Protein AF-A0A380P2C4-F1 (afdb_monomer_lite)

pLDDT: mean 82.77, std 13.77, range [41.66, 97.69]

Secondary structure (DSSP, 8-state):
-EE-SGGGG-HHHHHHHHHHHTS--EE-SSTTHHHHHHHHHHHHHTTGGGTT--

Organism: Weissella viridescens (NCBI:txid1629)

Radius of gyration: 16.12 Å; chains: 1; bounding box: 25×30×40 Å

Foldseek 3Di:
DEAAAPQVPDPVSLVVVCVVVVHHYDYDPHRPVVVVVVVVVVCVVVVVVVVVVD

Sequence (54 aa):
MHVDGGASLNNYLMQFQADLIQKPVVRAANVETTAIGAAYLAGLAVGFGQILTN

InterPro domains:
  IPR018485 Carbohydrate kinase FGGY, C-terminal [PF02782] (1-45)
  IPR043129 ATPase, nucleotide binding domain [SSF53067] (2-48)

Structure (mmCIF, N/CA/C/O backbone):
data_AF-A0A380P2C4-F1
#
_entry.id   AF-A0A380P2C4-F1
#
loop_
_atom_site.group_PDB
_atom_site.id
_atom_site.type_symbol
_atom_site.label_atom_id
_atom_site.label_alt_id
_atom_site.label_comp_id
_atom_site.label_asym_id
_atom_site.label_entity_id
_atom_site.label_seq_id
_atom_site.pdbx_PDB_ins_code
_atom_site.Cartn_x
_atom_site.Cartn_y
_atom_site.Cartn_z
_atom_site.occupancy
_atom_site.B_iso_or_equiv
_atom_site.auth_seq_id
_atom_site.auth_comp_id
_atom_site.auth_asym_id
_atom_site.auth_atom_id
_atom_site.pdbx_PDB_model_num
ATOM 1 N N . MET A 1 1 ? -11.909 -2.042 1.487 1.00 85.50 1 MET A N 1
ATOM 2 C CA . MET A 1 1 ? -11.136 -1.170 0.576 1.00 85.50 1 MET A CA 1
ATOM 3 C C . MET A 1 1 ? -9.761 -1.785 0.409 1.00 85.50 1 MET A C 1
ATOM 5 O O . MET A 1 1 ? -9.147 -2.078 1.426 1.00 85.50 1 MET A O 1
ATOM 9 N N . HIS A 1 2 ? -9.314 -2.028 -0.824 1.00 90.00 2 HIS A N 1
ATOM 10 C CA . HIS A 1 2 ? -7.950 -2.503 -1.074 1.00 90.00 2 HIS A CA 1
ATOM 11 C C . HIS A 1 2 ? -6.975 -1.328 -1.094 1.00 90.00 2 HIS A C 1
ATOM 13 O O . HIS A 1 2 ? -7.323 -0.260 -1.598 1.00 90.00 2 HIS A O 1
ATOM 19 N N . VAL A 1 3 ? -5.788 -1.528 -0.527 1.00 88.62 3 VAL A N 1
ATOM 20 C CA . VAL A 1 3 ? -4.723 -0.520 -0.443 1.00 88.62 3 VAL A CA 1
ATOM 21 C C . VAL A 1 3 ? -3.364 -1.150 -0.737 1.00 88.62 3 VAL A C 1
ATOM 23 O O . VAL A 1 3 ? -3.121 -2.296 -0.348 1.00 88.62 3 VAL A O 1
ATOM 26 N N . ASP A 1 4 ? -2.489 -0.393 -1.396 1.00 87.75 4 ASP A N 1
ATOM 27 C CA . ASP A 1 4 ? -1.082 -0.732 -1.637 1.00 87.75 4 ASP A CA 1
ATOM 28 C C . ASP A 1 4 ? -0.175 0.495 -1.399 1.00 87.75 4 ASP A C 1
ATOM 30 O O . ASP A 1 4 ? -0.622 1.522 -0.873 1.00 87.75 4 ASP A O 1
ATOM 34 N N . GLY A 1 5 ? 1.113 0.364 -1.721 1.00 85.06 5 GLY A N 1
ATOM 35 C CA . GLY A 1 5 ? 2.097 1.437 -1.644 1.00 85.06 5 GLY A CA 1
ATOM 36 C C . GLY A 1 5 ? 2.642 1.661 -0.234 1.00 85.06 5 GLY A C 1
ATOM 37 O O . GLY A 1 5 ? 2.117 1.154 0.760 1.00 85.06 5 GLY A O 1
ATOM 38 N N . GLY A 1 6 ? 3.712 2.451 -0.121 1.00 87.12 6 GLY A N 1
ATOM 39 C CA . GLY A 1 6 ? 4.446 2.632 1.140 1.00 87.12 6 GLY A CA 1
ATOM 40 C C . GLY A 1 6 ? 3.597 3.134 2.318 1.00 87.12 6 GLY A C 1
ATOM 41 O O . GLY A 1 6 ? 3.828 2.735 3.458 1.00 87.12 6 GLY A O 1
ATOM 42 N N . ALA A 1 7 ? 2.562 3.941 2.063 1.00 89.25 7 ALA A N 1
ATOM 43 C CA . ALA A 1 7 ? 1.652 4.424 3.106 1.00 89.25 7 ALA A CA 1
ATOM 44 C C . ALA A 1 7 ? 0.813 3.297 3.740 1.00 89.25 7 ALA A C 1
ATOM 46 O O . ALA A 1 7 ? 0.468 3.383 4.921 1.00 89.25 7 ALA A O 1
ATOM 47 N N . SER A 1 8 ? 0.534 2.219 2.995 1.00 90.56 8 SER A N 1
ATOM 48 C CA . SER A 1 8 ? -0.226 1.064 3.492 1.00 90.56 8 SER A CA 1
ATOM 49 C C . SER A 1 8 ? 0.501 0.274 4.588 1.00 90.56 8 SER A C 1
ATOM 51 O O . SER A 1 8 ? -0.135 -0.479 5.326 1.00 90.56 8 SER A O 1
ATOM 53 N N . LEU A 1 9 ? 1.813 0.486 4.761 1.00 90.12 9 LEU A N 1
ATOM 54 C CA . LEU A 1 9 ? 2.613 -0.124 5.828 1.00 90.12 9 LEU A CA 1
ATOM 55 C C . LEU A 1 9 ? 2.338 0.487 7.211 1.00 90.12 9 LEU A C 1
ATOM 57 O O . LEU A 1 9 ? 2.644 -0.129 8.232 1.00 90.12 9 LEU A O 1
ATOM 61 N N . ASN A 1 10 ? 1.748 1.683 7.274 1.00 93.69 10 ASN A N 1
ATOM 62 C CA . ASN A 1 10 ? 1.496 2.373 8.533 1.00 93.69 10 ASN A CA 1
ATOM 63 C C . ASN A 1 10 ? 0.167 1.923 9.166 1.00 93.69 10 ASN A C 1
ATOM 65 O O . ASN A 1 10 ? -0.919 2.260 8.697 1.00 93.69 10 ASN A O 1
ATOM 69 N N . ASN A 1 11 ? 0.253 1.200 10.286 1.00 94.06 11 ASN A N 1
ATOM 70 C CA . ASN A 1 11 ? -0.914 0.688 11.013 1.00 94.06 11 ASN A CA 1
ATOM 71 C C . ASN A 1 11 ? -1.872 1.779 11.496 1.00 94.06 11 ASN A C 1
ATOM 73 O O . ASN A 1 11 ? -3.082 1.600 11.377 1.00 94.06 11 ASN A O 1
ATOM 77 N N . TYR A 1 12 ? -1.349 2.907 11.978 1.00 96.25 12 TYR A N 1
ATOM 78 C CA . TYR A 1 12 ? -2.183 4.025 12.411 1.00 96.25 12 TYR A CA 1
ATOM 79 C C . TYR A 1 12 ? -2.985 4.594 11.240 1.00 96.25 12 TYR A C 1
ATOM 81 O O . TYR A 1 12 ? -4.193 4.772 11.341 1.00 96.25 12 TYR A O 1
ATOM 89 N N . LEU A 1 13 ? -2.323 4.816 10.106 1.00 95.38 13 LEU A N 1
ATOM 90 C CA . LEU A 1 13 ? -2.935 5.409 8.919 1.00 95.38 13 LEU A CA 1
ATOM 91 C C . LEU A 1 13 ? -4.048 4.513 8.352 1.00 95.38 13 LEU A C 1
ATOM 93 O O . LEU A 1 13 ? -5.108 5.007 7.974 1.00 95.38 13 LEU A O 1
ATOM 97 N N . MET A 1 14 ? -3.845 3.190 8.376 1.00 96.31 14 MET A N 1
ATOM 98 C CA . MET A 1 14 ? -4.846 2.215 7.929 1.00 96.31 14 MET A CA 1
ATOM 99 C C . MET A 1 14 ? -6.059 2.131 8.855 1.00 96.31 14 MET A C 1
ATOM 101 O O . MET A 1 14 ? -7.177 1.992 8.362 1.00 96.31 14 MET A O 1
ATOM 105 N N . GLN A 1 15 ? -5.859 2.238 10.170 1.00 96.00 15 GLN A N 1
ATOM 106 C CA . GLN A 1 15 ? -6.975 2.275 11.113 1.00 96.00 15 GLN A CA 1
ATOM 107 C C . GLN A 1 15 ? -7.731 3.605 11.016 1.00 96.00 15 GLN A C 1
ATOM 109 O O . GLN A 1 15 ? -8.946 3.599 10.869 1.00 96.00 15 GLN A O 1
ATOM 114 N N . PHE A 1 16 ? -7.012 4.730 10.969 1.00 97.06 16 PHE A N 1
ATOM 115 C CA . PHE A 1 16 ? -7.594 6.064 10.827 1.00 97.06 16 PHE A CA 1
ATOM 116 C C . PHE A 1 16 ? -8.521 6.163 9.611 1.00 97.06 16 PHE A C 1
ATOM 118 O O . PHE A 1 16 ? -9.665 6.598 9.724 1.00 97.06 16 PHE A O 1
ATOM 125 N N . GLN A 1 17 ? -8.065 5.714 8.439 1.00 96.38 17 GLN A N 1
ATOM 126 C CA . GLN A 1 17 ? -8.916 5.736 7.252 1.00 96.38 17 GLN A CA 1
ATOM 127 C C . GLN A 1 17 ? -10.081 4.732 7.346 1.00 96.38 17 GLN A C 1
ATOM 129 O O . GLN A 1 17 ? -11.160 5.047 6.855 1.00 96.38 17 GLN A O 1
ATOM 134 N N . ALA A 1 18 ? -9.893 3.556 7.970 1.00 96.94 18 ALA A N 1
ATOM 135 C CA . ALA A 1 18 ? -10.956 2.564 8.168 1.00 96.94 18 ALA A CA 1
ATOM 136 C C . ALA A 1 18 ? -12.079 3.120 9.052 1.00 96.94 18 ALA A C 1
ATOM 138 O O . ALA A 1 18 ? -13.257 2.935 8.738 1.00 96.94 18 ALA A O 1
ATOM 139 N N . ASP A 1 19 ? -11.703 3.858 10.097 1.00 97.69 19 ASP A N 1
ATOM 140 C CA . ASP A 1 19 ? -12.619 4.538 11.008 1.00 97.69 19 ASP A CA 1
ATOM 141 C C . ASP A 1 19 ? -13.388 5.654 10.289 1.00 97.69 19 ASP A C 1
ATOM 143 O O . ASP A 1 19 ? -14.600 5.772 10.454 1.00 97.69 19 ASP A O 1
ATOM 147 N N . LEU A 1 20 ? -12.731 6.434 9.425 1.00 97.31 20 LEU A N 1
ATOM 148 C CA . LEU A 1 20 ? -13.404 7.483 8.647 1.00 97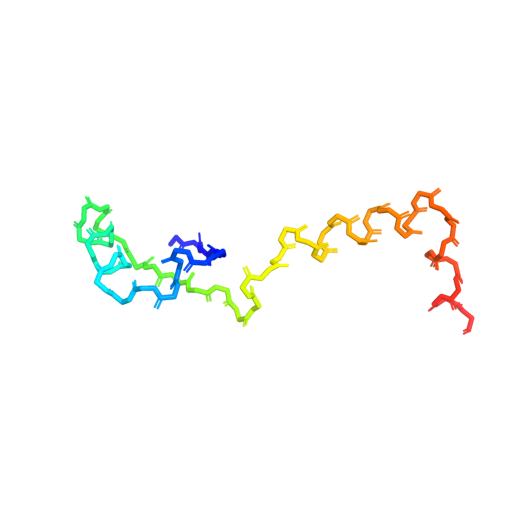.31 20 LEU A CA 1
ATOM 149 C C . LEU A 1 20 ? -14.444 6.926 7.667 1.00 97.31 20 LEU A C 1
ATOM 151 O O . LEU A 1 20 ? -15.523 7.498 7.523 1.00 97.31 20 LEU A O 1
ATOM 155 N N . ILE A 1 21 ? -14.124 5.828 6.976 1.00 96.56 21 ILE A N 1
ATOM 156 C CA . ILE A 1 21 ? -14.992 5.271 5.924 1.00 96.56 21 ILE A CA 1
ATOM 157 C C . ILE A 1 21 ? -15.944 4.182 6.431 1.00 96.56 21 ILE A C 1
ATOM 159 O O . ILE A 1 21 ? -16.742 3.670 5.643 1.00 96.56 21 ILE A O 1
ATOM 163 N N . GLN A 1 22 ? -15.833 3.802 7.709 1.00 96.38 22 GLN A N 1
ATOM 164 C CA . GLN A 1 22 ? -16.605 2.733 8.352 1.00 96.38 22 GLN A CA 1
ATOM 165 C C . GLN A 1 22 ? -16.589 1.422 7.542 1.00 96.38 22 GLN A C 1
ATOM 167 O O . GLN A 1 22 ? -17.602 0.736 7.390 1.00 96.38 22 GLN A O 1
ATOM 172 N N . LYS A 1 23 ? -15.429 1.078 6.967 1.00 95.75 23 LYS A N 1
ATOM 173 C CA . LYS A 1 23 ? -15.228 -0.152 6.185 1.00 95.75 23 LYS A CA 1
ATOM 174 C C . LYS A 1 23 ? -13.845 -0.744 6.439 1.00 95.75 23 LYS A C 1
ATOM 176 O O . LYS A 1 23 ? -12.881 0.003 6.595 1.00 95.75 23 LYS A O 1
ATOM 181 N N . PRO A 1 24 ? -13.709 -2.080 6.378 1.00 92.00 24 PRO A N 1
ATOM 182 C CA . PRO A 1 24 ? -12.421 -2.736 6.538 1.00 92.00 24 PRO A CA 1
ATOM 183 C C . PRO A 1 24 ? -11.448 -2.351 5.418 1.00 92.00 24 PRO A C 1
ATO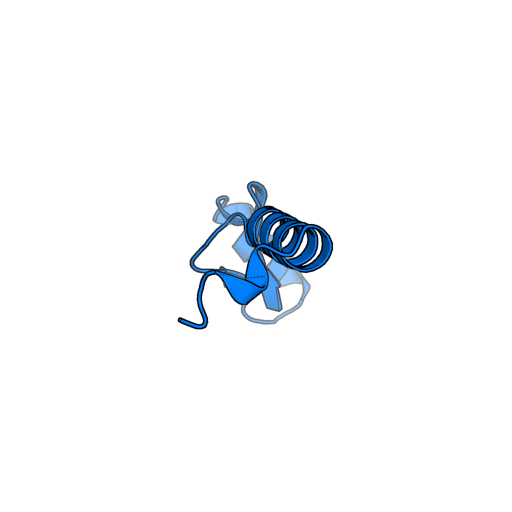M 185 O O . PRO A 1 24 ? -11.800 -2.309 4.228 1.00 92.00 24 PRO A O 1
ATOM 188 N N . VAL A 1 25 ? -10.201 -2.108 5.810 1.00 94.19 25 VAL A N 1
ATOM 189 C CA . VAL A 1 25 ? -9.063 -1.898 4.914 1.00 94.19 25 VAL A CA 1
ATOM 190 C C . VAL A 1 25 ? -8.306 -3.212 4.787 1.00 94.19 25 VAL A C 1
ATOM 192 O O . VAL A 1 25 ? -7.940 -3.824 5.785 1.00 94.19 25 VAL A O 1
ATOM 195 N N . VAL A 1 26 ? -8.085 -3.651 3.553 1.00 92.50 26 VAL A N 1
ATOM 196 C CA . VAL A 1 26 ? -7.403 -4.906 3.231 1.00 92.50 26 VAL A CA 1
ATOM 197 C C . VAL A 1 26 ? -6.135 -4.554 2.466 1.00 92.50 26 VAL A C 1
ATOM 199 O O . VAL A 1 26 ? -6.202 -3.942 1.399 1.00 92.50 26 VAL A O 1
ATOM 202 N N . ARG A 1 27 ? -4.978 -4.908 3.026 1.00 89.62 27 ARG A N 1
ATOM 203 C CA . ARG A 1 27 ? -3.676 -4.646 2.404 1.00 89.62 27 ARG A CA 1
ATOM 204 C C . ARG A 1 27 ? -3.386 -5.684 1.332 1.00 89.62 27 ARG A C 1
ATOM 206 O O . ARG A 1 27 ? -3.622 -6.872 1.549 1.00 89.62 27 ARG A O 1
ATOM 213 N N . ALA A 1 28 ? -2.856 -5.235 0.200 1.00 83.88 28 ALA A N 1
ATOM 214 C CA . ALA A 1 28 ? -2.306 -6.140 -0.795 1.00 83.88 28 ALA A CA 1
ATOM 215 C C . ALA A 1 28 ? -1.112 -6.912 -0.205 1.00 83.88 28 ALA A C 1
ATOM 217 O O . ALA A 1 28 ? -0.307 -6.353 0.538 1.00 83.88 28 ALA A O 1
ATOM 218 N N . ALA A 1 29 ? -0.991 -8.199 -0.544 1.00 79.12 29 ALA A N 1
ATOM 219 C CA . ALA A 1 29 ? 0.152 -9.015 -0.125 1.00 79.12 29 ALA A CA 1
ATOM 220 C C . ALA A 1 29 ? 1.474 -8.502 -0.726 1.00 79.12 29 ALA A C 1
ATOM 222 O O . ALA A 1 29 ? 2.508 -8.533 -0.065 1.00 79.12 29 ALA A O 1
ATOM 223 N N . ASN A 1 30 ? 1.416 -7.971 -1.952 1.00 75.69 30 ASN A N 1
ATOM 224 C CA . ASN A 1 30 ? 2.516 -7.250 -2.580 1.00 75.69 30 ASN A CA 1
ATOM 225 C C . ASN A 1 30 ? 2.240 -5.751 -2.502 1.00 75.69 30 ASN A C 1
ATOM 227 O O . ASN A 1 30 ? 1.225 -5.282 -3.005 1.00 75.69 30 ASN A O 1
ATOM 231 N N . VAL A 1 31 ? 3.162 -5.006 -1.897 1.00 70.25 31 VAL A N 1
ATOM 232 C CA . VAL A 1 31 ? 3.026 -3.556 -1.676 1.00 70.25 31 VAL A CA 1
ATOM 233 C C . VAL A 1 31 ? 3.167 -2.756 -2.977 1.00 70.25 31 VAL A C 1
ATOM 235 O O . VAL A 1 31 ? 2.639 -1.657 -3.070 1.00 70.25 31 VAL A O 1
ATOM 238 N N . GLU A 1 32 ? 3.812 -3.327 -3.997 1.00 70.00 32 GLU A N 1
ATOM 239 C CA . GLU A 1 32 ? 4.160 -2.643 -5.249 1.00 70.00 32 GLU A CA 1
ATOM 240 C C . GLU A 1 32 ? 3.386 -3.211 -6.453 1.00 70.00 32 GLU A C 1
ATOM 242 O O . GLU A 1 32 ? 3.970 -3.597 -7.471 1.00 70.00 32 GLU A O 1
ATOM 247 N N . THR A 1 33 ? 2.053 -3.304 -6.357 1.00 71.31 33 THR A N 1
ATOM 248 C CA . THR A 1 33 ? 1.245 -3.838 -7.474 1.00 71.31 33 THR A CA 1
ATOM 249 C C . THR A 1 33 ? 1.293 -2.938 -8.706 1.00 71.31 33 THR A C 1
ATOM 251 O O . THR A 1 33 ? 1.268 -3.435 -9.832 1.00 71.31 33 THR A O 1
ATOM 254 N N . THR A 1 34 ? 1.471 -1.630 -8.501 1.00 79.50 34 THR A N 1
ATOM 255 C CA . THR A 1 34 ? 1.659 -0.646 -9.576 1.00 79.50 34 THR A CA 1
ATOM 256 C C . THR A 1 34 ? 2.899 -0.951 -10.421 1.00 79.50 34 THR A C 1
ATOM 258 O O . THR A 1 34 ? 2.813 -1.001 -11.650 1.00 79.50 34 THR A O 1
ATOM 261 N N . ALA A 1 35 ? 4.045 -1.211 -9.783 1.00 78.50 35 ALA A N 1
ATOM 262 C CA . ALA A 1 35 ? 5.286 -1.520 -10.491 1.00 78.50 35 ALA A CA 1
ATOM 263 C C . ALA A 1 35 ? 5.185 -2.845 -11.264 1.00 78.50 35 ALA A C 1
ATOM 265 O O . ALA A 1 35 ? 5.626 -2.930 -12.410 1.00 78.50 35 ALA A O 1
ATOM 266 N N . ILE A 1 36 ? 4.545 -3.859 -10.670 1.00 79.50 36 ILE A N 1
ATOM 267 C CA . ILE A 1 36 ? 4.299 -5.152 -11.324 1.00 79.50 36 ILE A CA 1
ATOM 268 C C . ILE A 1 36 ? 3.396 -4.978 -12.550 1.00 79.50 36 ILE A C 1
ATOM 270 O O . ILE A 1 36 ? 3.705 -5.503 -13.618 1.00 79.50 36 ILE A O 1
ATOM 274 N N . GLY A 1 37 ? 2.307 -4.214 -12.427 1.00 81.56 37 GLY A N 1
ATOM 275 C CA . GLY A 1 37 ? 1.403 -3.933 -13.542 1.00 81.56 37 GLY A CA 1
ATOM 276 C C . GLY A 1 37 ? 2.101 -3.203 -14.691 1.00 81.56 37 GLY A C 1
ATOM 277 O O . GLY A 1 37 ? 1.942 -3.585 -15.850 1.00 81.56 37 GLY A O 1
ATOM 278 N N . ALA A 1 38 ? 2.935 -2.207 -14.379 1.00 85.12 38 ALA A N 1
ATOM 279 C CA . ALA A 1 38 ? 3.726 -1.489 -15.376 1.00 85.12 38 ALA A CA 1
ATOM 280 C C . ALA A 1 38 ? 4.741 -2.406 -16.079 1.00 85.12 38 ALA A C 1
ATOM 282 O O . ALA A 1 38 ? 4.826 -2.394 -17.307 1.00 85.12 38 ALA A O 1
ATOM 283 N N . ALA A 1 39 ? 5.462 -3.242 -15.325 1.00 84.81 39 ALA A N 1
ATOM 284 C CA . ALA A 1 39 ? 6.401 -4.214 -15.882 1.00 84.81 39 ALA A CA 1
ATOM 285 C C . ALA A 1 39 ? 5.697 -5.252 -16.772 1.00 84.81 39 ALA A C 1
ATOM 287 O O . ALA A 1 39 ? 6.208 -5.594 -17.837 1.00 84.81 39 ALA A O 1
ATOM 288 N N . TYR A 1 40 ? 4.507 -5.711 -16.377 1.00 83.44 40 TYR A N 1
ATOM 289 C CA . TYR A 1 40 ? 3.705 -6.646 -17.163 1.00 83.44 40 TYR A CA 1
ATOM 290 C C . TYR A 1 40 ? 3.243 -6.033 -18.491 1.00 83.44 40 TYR A C 1
ATOM 292 O O . TYR A 1 40 ? 3.446 -6.626 -19.549 1.00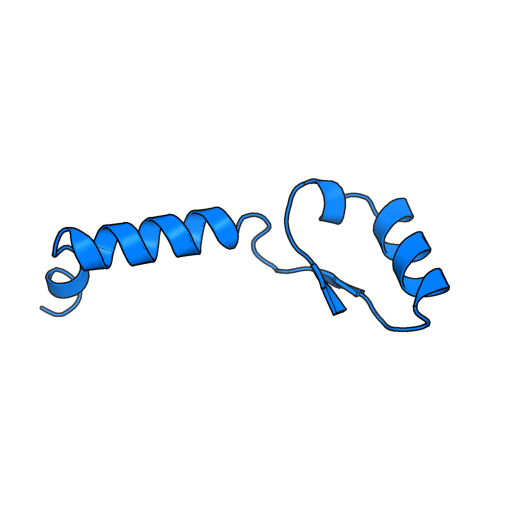 83.44 40 TYR A O 1
ATOM 300 N N . LEU A 1 41 ? 2.681 -4.820 -18.464 1.00 84.69 41 LEU A N 1
ATOM 301 C CA . LEU A 1 41 ? 2.244 -4.118 -19.676 1.00 84.69 41 LEU A CA 1
ATOM 302 C C . LEU A 1 41 ? 3.419 -3.779 -20.600 1.00 84.69 41 LEU A C 1
ATOM 304 O O . LEU A 1 41 ? 3.312 -3.953 -21.814 1.00 84.69 41 LEU A O 1
ATOM 308 N N . ALA A 1 42 ? 4.552 -3.352 -20.036 1.00 84.31 42 ALA A N 1
ATOM 309 C CA . ALA A 1 42 ? 5.780 -3.142 -20.793 1.00 84.31 42 ALA A CA 1
ATOM 310 C C . ALA A 1 42 ? 6.254 -4.451 -21.441 1.00 84.31 42 ALA A C 1
ATOM 312 O O . ALA A 1 42 ? 6.531 -4.464 -22.636 1.00 84.31 42 ALA A O 1
ATOM 313 N N . GLY A 1 43 ? 6.261 -5.560 -20.691 1.00 81.44 43 GLY A N 1
ATOM 314 C CA . GLY A 1 43 ? 6.596 -6.899 -21.183 1.00 81.44 43 GLY A CA 1
ATOM 315 C C . GLY A 1 43 ? 5.700 -7.371 -22.332 1.00 81.44 43 GLY A C 1
ATOM 316 O O . GLY A 1 43 ? 6.197 -7.946 -23.301 1.00 81.44 43 GLY A O 1
ATOM 317 N N . LEU A 1 44 ? 4.396 -7.082 -22.279 1.00 82.19 44 LEU A N 1
ATOM 318 C CA . LEU A 1 44 ? 3.476 -7.339 -23.392 1.00 82.19 44 LEU A CA 1
ATOM 319 C C . LEU A 1 44 ? 3.812 -6.480 -24.619 1.00 82.19 44 LEU A C 1
ATOM 321 O O . LEU A 1 44 ? 3.866 -7.002 -25.730 1.00 82.19 44 LEU A O 1
ATOM 325 N N . ALA A 1 45 ? 4.078 -5.187 -24.423 1.00 81.31 45 ALA A N 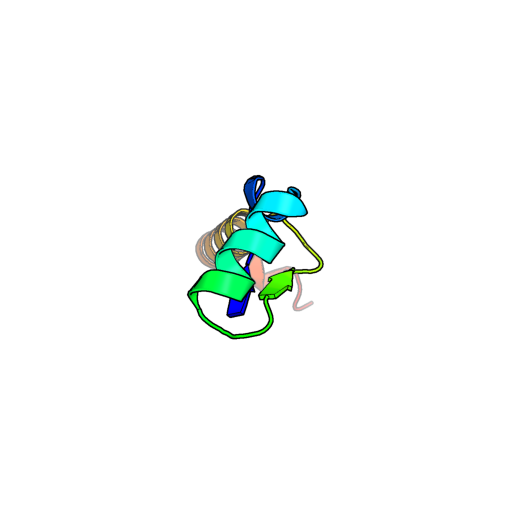1
ATOM 326 C CA . ALA A 1 45 ? 4.382 -4.255 -25.508 1.00 81.31 45 ALA A CA 1
ATOM 327 C C . ALA A 1 45 ? 5.713 -4.561 -26.219 1.00 81.31 45 ALA A C 1
ATOM 329 O O . ALA A 1 45 ? 5.818 -4.349 -27.425 1.00 81.31 45 ALA A O 1
ATOM 330 N N . VAL A 1 46 ? 6.715 -5.088 -25.503 1.00 83.94 46 VAL A N 1
ATOM 331 C CA . VAL A 1 46 ? 8.021 -5.462 -26.080 1.00 83.94 46 VAL A CA 1
ATOM 332 C C . VAL A 1 46 ? 8.089 -6.914 -26.580 1.00 83.94 46 VAL A C 1
ATOM 334 O O . VAL A 1 46 ? 9.163 -7.385 -26.943 1.00 83.94 46 VAL A O 1
ATOM 337 N N . GLY A 1 47 ? 6.965 -7.642 -26.600 1.00 66.19 47 GLY A N 1
ATOM 338 C CA . GLY A 1 47 ? 6.891 -9.013 -27.126 1.00 66.19 47 GLY A CA 1
ATOM 339 C C . GLY A 1 47 ? 7.400 -10.110 -26.180 1.00 66.19 47 GLY A C 1
ATOM 340 O O . GLY A 1 47 ? 7.407 -11.282 -26.551 1.00 66.19 47 GLY A O 1
ATOM 341 N N . PHE A 1 48 ? 7.758 -9.779 -24.936 1.00 60.47 48 PHE A N 1
ATOM 342 C CA . PHE A 1 48 ? 8.184 -10.762 -23.930 1.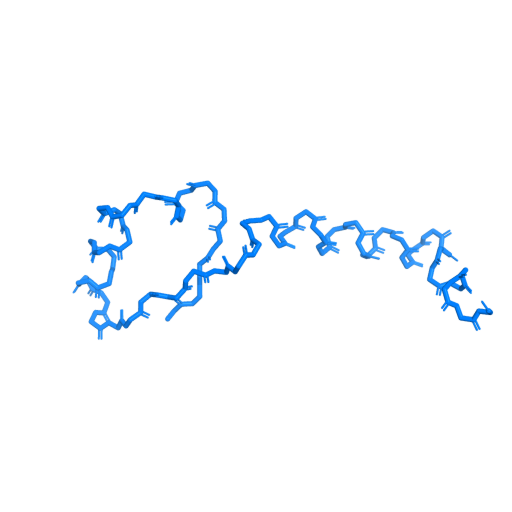00 60.47 48 PHE A CA 1
ATOM 343 C C . PHE A 1 48 ? 7.058 -11.717 -23.506 1.00 60.47 48 PHE A C 1
ATOM 345 O O . PHE A 1 48 ? 7.337 -12.828 -23.062 1.00 60.47 48 PHE A O 1
ATOM 352 N N . GLY A 1 49 ? 5.790 -11.331 -23.693 1.00 58.53 49 GLY A N 1
ATOM 353 C CA . GLY A 1 49 ? 4.634 -12.195 -23.424 1.00 58.53 49 GLY A CA 1
ATOM 354 C C . GLY A 1 49 ? 4.624 -13.516 -24.209 1.00 58.53 49 GLY A C 1
ATOM 355 O O . GLY A 1 49 ? 3.981 -14.459 -23.768 1.00 58.53 49 GLY A O 1
ATOM 356 N N . GLN A 1 50 ? 5.360 -13.619 -25.324 1.00 53.97 50 GLN A N 1
ATOM 357 C CA . GLN A 1 50 ? 5.474 -14.863 -26.09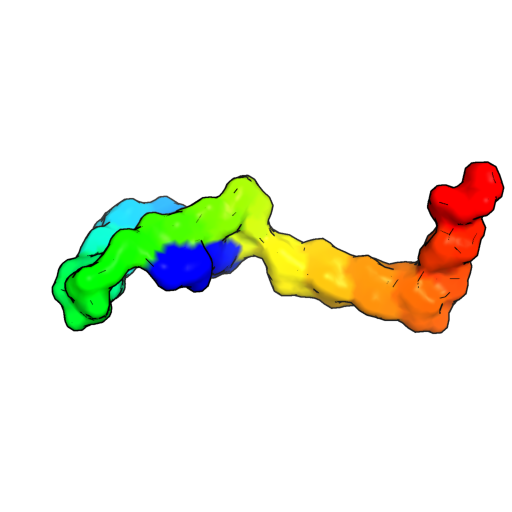9 1.00 53.97 50 GLN A CA 1
ATOM 358 C C . GLN A 1 50 ? 6.506 -15.849 -25.523 1.00 53.97 50 GLN A C 1
ATOM 360 O O . GLN A 1 50 ? 6.375 -17.053 -25.740 1.00 53.97 50 GLN A O 1
ATOM 365 N N . ILE A 1 51 ? 7.494 -15.372 -24.753 1.00 56.06 51 ILE A N 1
ATOM 366 C CA . ILE A 1 51 ? 8.586 -16.201 -24.203 1.00 56.06 51 ILE A CA 1
ATOM 367 C C . ILE A 1 51 ? 8.096 -17.125 -23.071 1.00 56.06 51 ILE A C 1
ATOM 369 O O . ILE A 1 51 ? 8.740 -18.127 -22.786 1.00 56.06 51 ILE A O 1
ATOM 373 N N . LEU A 1 52 ? 6.937 -16.846 -22.464 1.00 51.69 52 LEU A N 1
ATOM 374 C CA . LEU A 1 52 ? 6.340 -17.683 -21.409 1.00 51.69 52 LEU A CA 1
ATOM 375 C C . LEU A 1 52 ? 5.301 -18.697 -21.927 1.00 51.69 52 LEU A C 1
ATOM 377 O O . LEU A 1 52 ? 4.670 -19.381 -21.126 1.00 51.69 52 LEU A O 1
ATOM 381 N N . THR A 1 53 ? 5.103 -18.785 -23.246 1.00 52.28 53 THR A N 1
ATOM 382 C CA . THR A 1 53 ? 4.126 -19.689 -23.891 1.00 52.28 53 THR A CA 1
ATOM 383 C C . THR A 1 53 ? 4.753 -20.846 -24.679 1.00 52.28 53 THR A C 1
ATOM 385 O O . THR A 1 53 ? 4.014 -21.562 -25.351 1.00 52.28 53 THR A O 1
ATOM 388 N N . ASN A 1 54 ? 6.073 -21.052 -24.591 1.00 41.66 54 ASN A N 1
ATOM 389 C CA . ASN A 1 54 ? 6.759 -22.247 -25.110 1.00 41.66 54 ASN A CA 1
ATOM 390 C C . ASN A 1 54 ? 7.331 -23.092 -23.974 1.00 41.66 54 ASN A C 1
ATOM 392 O O . ASN A 1 54 ? 7.968 -22.495 -23.078 1.00 41.66 54 ASN A O 1
#